Protein AF-A0A9N9RHQ2-F1 (afdb_monomer_lite)

Sequence (155 aa):
MYELIKHSAWKFKSILKSKHFSLISIKMLPLSLLKTAQSHPMLVELKNGETYNGHLVSCDTWMNINLREVICTSKDGDKFWRMNECYIRGSTIKYLRIPDEVIDLVKEDIQAKSKNRNQQQQQQNRNTNNQQNNRNFGGKNRQNQNRNRNNPNNK

Foldseek 3Di:
DVVVVVVVVVVVVVVVPDDPDPPPDPVPPVVLLLQLQAQPWKWWAFPQQKIKTFGWHDADPQRWTKGAQIWIADNVRPDIDTDGMDTDGSVGTPDMDGDPVSVVSSVVVVVVVVVVVVVVVVVVVVVVVVVVVPPPPDDDDDDDDDDDDDDDDDD

InterPro domains:
  IPR001163 Sm domain, eukaryotic/archaea-type [PF01423] (33-97)
  IPR001163 Sm domain, eukaryotic/archaea-type [SM00651] (32-98)
  IPR010920 LSM domain superfamily [SSF50182] (30-147)
  IPR027141 Like-Sm (LSM) domain containing protein, LSm4/SmD1/SmD3 [PTHR23338] (28-136)
  IPR034101 Sm-like protein Lsm4 [cd01723] (29-104)
  IPR047575 Sm domain [PS52002] (29-102)

pLDDT: mean 70.97, std 23.31, range [31.36, 98.25]

Structure (mmCIF, N/CA/C/O backbone):
data_AF-A0A9N9RHQ2-F1
#
_entry.id   AF-A0A9N9RHQ2-F1
#
loop_
_atom_site.group_PDB
_atom_site.id
_atom_site.type_symbol
_atom_site.label_atom_id
_atom_site.label_alt_id
_atom_site.label_comp_id
_atom_site.label_asym_id
_atom_site.label_entity_id
_atom_site.label_seq_id
_atom_site.pdbx_PDB_ins_code
_atom_site.Cartn_x
_atom_site.Cartn_y
_atom_site.Cartn_z
_atom_site.occupancy
_atom_site.B_iso_or_equiv
_atom_site.auth_seq_id
_atom_site.auth_comp_id
_atom_site.auth_asym_id
_atom_site.auth_atom_id
_atom_site.pdbx_PDB_model_num
ATOM 1 N N . MET A 1 1 ? 11.478 20.134 1.054 1.00 44.69 1 MET A N 1
ATOM 2 C CA . MET A 1 1 ? 10.737 19.067 1.774 1.00 44.69 1 MET A CA 1
ATOM 3 C C . MET A 1 1 ? 9.307 19.495 2.133 1.00 44.69 1 MET A C 1
ATOM 5 O O . MET A 1 1 ? 8.388 18.762 1.797 1.00 44.69 1 MET A O 1
ATOM 9 N N . TYR A 1 2 ? 9.090 20.694 2.695 1.00 31.36 2 TYR A N 1
ATOM 10 C CA . TYR A 1 2 ? 7.747 21.247 2.972 1.00 31.36 2 TYR A CA 1
ATOM 11 C C . TYR A 1 2 ? 6.845 21.415 1.731 1.00 31.36 2 TYR A C 1
ATOM 13 O O . TYR A 1 2 ? 5.656 21.116 1.794 1.00 31.36 2 TYR A O 1
ATOM 21 N N . GLU A 1 3 ? 7.402 21.801 0.580 1.00 33.00 3 GLU A N 1
ATOM 22 C CA . GLU A 1 3 ? 6.619 21.984 -0.658 1.00 33.00 3 GLU A CA 1
ATOM 23 C C . GLU A 1 3 ? 6.093 20.670 -1.270 1.00 33.00 3 GLU A C 1
ATOM 25 O O . GLU A 1 3 ? 5.004 20.623 -1.837 1.00 33.00 3 GLU A O 1
ATOM 30 N N . LEU A 1 4 ? 6.793 19.551 -1.058 1.00 38.19 4 LEU A N 1
ATOM 31 C CA . LEU A 1 4 ? 6.342 18.223 -1.498 1.00 38.19 4 LEU A CA 1
ATOM 32 C C . LEU A 1 4 ? 5.178 17.690 -0.649 1.00 38.19 4 LEU A C 1
ATOM 34 O O . LEU A 1 4 ? 4.303 17.003 -1.169 1.00 38.19 4 LEU A O 1
ATOM 38 N N . ILE A 1 5 ? 5.127 18.049 0.639 1.00 48.69 5 ILE A N 1
ATOM 39 C CA . ILE A 1 5 ? 4.003 17.715 1.528 1.00 48.69 5 ILE A CA 1
ATOM 40 C C . ILE A 1 5 ? 2.759 18.527 1.133 1.00 48.69 5 ILE A C 1
ATOM 42 O O . ILE A 1 5 ? 1.654 17.983 1.109 1.00 48.69 5 ILE A O 1
ATOM 46 N N . LYS A 1 6 ? 2.929 19.797 0.735 1.00 39.56 6 LYS A N 1
ATOM 47 C CA . LYS A 1 6 ? 1.830 20.637 0.232 1.00 39.56 6 LYS A CA 1
ATOM 48 C C . LYS A 1 6 ? 1.233 20.102 -1.071 1.00 39.56 6 LYS A C 1
ATOM 50 O O . LYS A 1 6 ? 0.011 20.043 -1.181 1.00 39.56 6 LYS A O 1
ATOM 55 N N . HIS A 1 7 ? 2.057 19.654 -2.021 1.00 39.03 7 HIS A N 1
ATOM 56 C CA . HIS A 1 7 ? 1.566 19.076 -3.279 1.00 39.03 7 HIS A CA 1
ATOM 57 C C . HIS A 1 7 ? 0.806 17.756 -3.088 1.00 39.03 7 HIS A C 1
ATOM 59 O O . HIS A 1 7 ? -0.252 17.569 -3.693 1.00 39.03 7 HIS A O 1
ATOM 65 N N . SER A 1 8 ? 1.273 16.873 -2.200 1.00 44.22 8 SER A N 1
ATOM 66 C CA . SER A 1 8 ? 0.547 15.643 -1.848 1.00 44.22 8 SER A CA 1
ATOM 67 C C . SER A 1 8 ? -0.791 15.945 -1.164 1.00 44.22 8 SER A C 1
ATOM 69 O O . SER A 1 8 ? -1.808 15.334 -1.494 1.00 44.22 8 SER A O 1
ATOM 71 N N . ALA A 1 9 ? -0.824 16.947 -0.278 1.00 45.06 9 ALA A N 1
ATOM 72 C CA . ALA A 1 9 ? -2.055 17.412 0.356 1.00 45.06 9 ALA A CA 1
ATOM 73 C C . ALA A 1 9 ? -3.038 18.036 -0.653 1.00 45.06 9 ALA A C 1
ATOM 75 O O . ALA A 1 9 ? -4.244 17.827 -0.541 1.00 45.06 9 ALA A O 1
ATOM 76 N N . TRP A 1 10 ? -2.547 18.759 -1.666 1.00 39.88 10 TRP A N 1
ATOM 77 C CA . TRP A 1 10 ? -3.386 19.365 -2.708 1.00 39.88 10 TRP A CA 1
ATOM 78 C C . TRP A 1 10 ? -4.033 18.324 -3.622 1.00 39.88 10 TRP A C 1
ATOM 80 O O . TRP A 1 10 ? -5.221 18.425 -3.928 1.00 39.88 10 TRP A O 1
ATOM 90 N N . LYS A 1 11 ? -3.289 17.277 -3.995 1.00 41.22 11 LYS A N 1
ATOM 91 C CA . LYS A 1 11 ? -3.819 16.179 -4.816 1.00 41.22 11 LYS A CA 1
ATOM 92 C C . LYS A 1 11 ? -4.896 15.384 -4.067 1.00 41.22 11 LYS A C 1
ATOM 94 O O . LYS A 1 11 ? -5.928 15.055 -4.647 1.00 41.22 11 LYS A O 1
ATOM 99 N N . PHE A 1 12 ? -4.714 15.195 -2.759 1.00 42.62 12 PHE A N 1
ATOM 100 C CA . PHE A 1 12 ? -5.727 14.616 -1.869 1.00 42.62 12 PHE A CA 1
ATOM 101 C C . PHE A 1 12 ? -6.975 15.511 -1.755 1.00 42.62 12 PHE A C 1
ATOM 103 O O . PHE A 1 12 ? -8.104 15.030 -1.789 1.00 42.62 12 PHE A O 1
ATOM 110 N N . LYS A 1 13 ? -6.786 16.838 -1.721 1.00 40.66 13 LYS A N 1
ATOM 111 C CA . LYS A 1 13 ? -7.875 17.830 -1.720 1.00 40.66 13 LYS A CA 1
ATOM 112 C C . LYS A 1 13 ? -8.640 17.886 -3.050 1.00 40.66 13 LYS A C 1
ATOM 114 O O . LYS A 1 13 ? -9.819 18.223 -3.052 1.00 40.66 13 LYS A O 1
ATOM 119 N N . SER A 1 14 ? -7.987 17.557 -4.167 1.00 41.62 14 SER A N 1
ATOM 120 C CA . SER A 1 14 ? -8.604 17.532 -5.500 1.00 41.62 14 SER A CA 1
ATOM 121 C C . SER A 1 14 ? -9.551 16.344 -5.685 1.00 41.62 14 SER A C 1
ATOM 123 O O . SER A 1 14 ? -10.589 16.494 -6.323 1.00 41.62 14 SER A O 1
ATOM 125 N N . ILE A 1 15 ? -9.237 15.189 -5.090 1.00 44.72 15 ILE A N 1
ATOM 126 C CA . ILE A 1 15 ? -10.107 13.998 -5.104 1.00 44.72 15 ILE A CA 1
ATOM 127 C C . ILE A 1 15 ? -11.412 14.255 -4.327 1.00 44.72 15 ILE A C 1
ATOM 129 O O . ILE A 1 15 ? -12.468 13.749 -4.693 1.00 44.72 15 ILE A O 1
ATOM 133 N N . LEU A 1 16 ? -11.368 15.125 -3.314 1.00 47.44 16 LEU A N 1
ATOM 134 C CA . LEU A 1 16 ? -12.521 15.498 -2.487 1.00 47.44 16 LEU A CA 1
ATOM 135 C C . LEU A 1 16 ? -13.516 16.467 -3.158 1.00 47.44 16 LEU A C 1
ATOM 137 O O . LEU A 1 16 ? -14.565 16.733 -2.576 1.00 47.44 16 LEU A O 1
ATOM 141 N N . LYS A 1 17 ? -13.228 17.019 -4.347 1.00 40.34 17 LYS A N 1
ATOM 142 C CA . LYS A 1 17 ? -14.052 18.097 -4.934 1.00 40.34 17 LYS A CA 1
ATOM 143 C C . LYS A 1 17 ? -15.141 17.672 -5.923 1.00 40.34 17 LYS A C 1
ATOM 145 O O . LYS A 1 17 ? -15.978 18.514 -6.230 1.00 40.34 17 LYS A O 1
ATOM 150 N N . SER A 1 18 ? -15.185 16.428 -6.407 1.00 43.44 18 SER A N 1
ATOM 151 C CA . SER A 1 18 ? -16.052 16.112 -7.563 1.00 43.44 18 SER A CA 1
ATOM 152 C C . SER A 1 18 ? -17.306 15.282 -7.314 1.00 43.44 18 SER A C 1
ATOM 154 O O . SER A 1 18 ? -18.080 15.137 -8.253 1.00 43.44 18 SER A O 1
ATOM 156 N N . LYS A 1 19 ? -17.596 14.791 -6.106 1.00 45.31 19 LYS A N 1
ATOM 157 C CA . LYS A 1 19 ? -18.899 14.160 -5.823 1.00 45.31 19 LYS A CA 1
ATOM 158 C C . LYS A 1 19 ? -19.290 14.404 -4.375 1.00 45.31 19 LYS A C 1
ATOM 160 O O . LYS A 1 19 ? -18.635 13.873 -3.493 1.00 45.31 19 LYS A O 1
ATOM 165 N N . HIS A 1 20 ? -20.306 15.247 -4.179 1.00 40.66 20 HIS A N 1
ATOM 166 C CA . HIS A 1 20 ? -21.155 15.436 -2.992 1.00 40.66 20 HIS A CA 1
ATOM 167 C C . HIS A 1 20 ? -20.727 14.641 -1.735 1.00 40.66 20 HIS A C 1
ATOM 169 O O . HIS A 1 20 ? -21.413 13.726 -1.286 1.00 40.66 20 HIS A O 1
ATOM 175 N N . PHE A 1 21 ? -19.566 14.981 -1.169 1.00 44.97 21 PHE A N 1
ATOM 176 C CA . PHE A 1 21 ? -19.058 14.378 0.056 1.00 44.97 21 PHE A CA 1
ATOM 177 C C . PHE A 1 21 ? -19.448 15.331 1.173 1.00 44.97 21 PHE A C 1
ATOM 179 O O . PHE A 1 21 ? -18.823 16.373 1.382 1.00 44.97 21 PHE A O 1
ATOM 186 N N . SER A 1 22 ? -20.569 15.019 1.816 1.00 40.47 22 SER A N 1
ATOM 187 C CA . SER A 1 22 ? -21.015 15.700 3.023 1.00 40.47 22 SER A CA 1
ATOM 188 C C . SER A 1 22 ? -19.823 15.842 3.984 1.00 40.47 22 SER A C 1
ATOM 190 O O . SER A 1 22 ? -19.089 14.890 4.249 1.00 40.47 22 SER A O 1
ATOM 192 N N . LEU A 1 23 ? -19.623 17.066 4.476 1.00 40.00 23 LEU A N 1
ATOM 193 C CA . LEU A 1 23 ? -18.566 17.520 5.390 1.00 40.00 23 LEU A CA 1
ATOM 194 C C . LEU A 1 23 ? -18.576 16.822 6.769 1.00 40.00 23 LEU A C 1
ATOM 196 O O . LEU A 1 23 ? -17.898 17.258 7.700 1.00 40.00 23 LEU A O 1
ATOM 200 N N . ILE A 1 24 ? -19.318 15.726 6.921 1.00 40.62 24 ILE A N 1
ATOM 201 C CA . ILE A 1 24 ? -19.382 14.930 8.138 1.00 40.62 24 ILE A CA 1
ATOM 202 C C . ILE A 1 24 ? -18.230 13.919 8.095 1.00 40.62 24 ILE A C 1
ATOM 204 O O . ILE A 1 24 ? -18.324 12.838 7.527 1.00 40.62 24 ILE A O 1
ATOM 208 N N . SER A 1 25 ? -17.130 14.290 8.754 1.00 45.41 25 SER A N 1
ATOM 209 C CA . SER A 1 25 ? -15.972 13.439 9.061 1.00 45.41 25 SER A CA 1
ATOM 210 C C . SER A 1 25 ? -14.927 13.245 7.949 1.00 45.41 25 SER A C 1
ATOM 212 O O . SER A 1 25 ? -14.528 12.134 7.616 1.00 45.41 25 SER A O 1
ATOM 214 N N . ILE A 1 26 ? -14.281 14.343 7.547 1.00 43.00 26 ILE A N 1
ATOM 215 C CA . ILE A 1 26 ? -12.924 14.333 6.947 1.00 43.00 26 ILE A CA 1
ATOM 216 C C . ILE A 1 26 ? -11.851 13.922 8.001 1.00 43.00 26 ILE A C 1
ATOM 218 O O . ILE A 1 26 ? -10.651 14.077 7.806 1.00 43.00 26 ILE A O 1
ATOM 222 N N . LYS A 1 27 ? -12.256 13.332 9.140 1.00 43.84 27 LYS A N 1
ATOM 223 C CA . LYS A 1 27 ? -11.378 12.633 10.098 1.00 43.84 27 LYS A CA 1
ATOM 224 C C . LYS A 1 27 ? -11.074 11.192 9.663 1.00 43.84 27 LYS A C 1
ATOM 226 O O . LYS A 1 27 ? -10.756 10.342 10.491 1.00 43.84 27 LYS A O 1
ATOM 231 N N . MET A 1 28 ? -11.147 10.916 8.366 1.00 52.28 28 MET A N 1
ATOM 232 C CA . MET A 1 28 ? -10.524 9.745 7.765 1.00 52.28 28 MET A CA 1
ATOM 233 C C . MET A 1 28 ? -9.034 10.036 7.644 1.00 52.28 28 MET A C 1
ATOM 235 O O . MET A 1 28 ? -8.569 10.564 6.636 1.00 52.28 28 MET A O 1
ATOM 239 N N . LEU A 1 29 ? -8.277 9.765 8.708 1.00 70.25 29 LEU A N 1
ATOM 240 C CA . LEU A 1 29 ? -6.822 9.777 8.605 1.00 70.25 29 LEU A CA 1
ATOM 241 C C . LEU A 1 29 ? -6.450 8.729 7.538 1.00 70.25 29 LEU A C 1
ATOM 243 O O . LEU A 1 29 ? -6.914 7.599 7.652 1.00 70.25 29 LEU A O 1
ATOM 247 N N . PRO A 1 30 ? -5.634 9.040 6.517 1.00 75.06 30 PRO A N 1
ATOM 248 C CA . PRO A 1 30 ? -5.280 8.096 5.446 1.00 75.06 30 PRO A CA 1
ATOM 249 C C . PRO A 1 30 ? -4.824 6.711 5.945 1.00 75.06 30 PRO A C 1
ATOM 251 O O . PRO A 1 30 ? -5.073 5.690 5.312 1.00 75.06 30 PRO A O 1
ATOM 254 N N . LEU A 1 31 ? -4.233 6.664 7.140 1.00 82.12 31 LEU A N 1
ATOM 255 C CA . LEU A 1 31 ? -3.832 5.434 7.820 1.00 82.12 31 LEU A CA 1
ATOM 256 C C . LEU A 1 31 ? -5.006 4.589 8.344 1.00 82.12 31 LEU A C 1
ATOM 258 O O . LEU A 1 31 ? -4.881 3.372 8.404 1.00 82.12 31 LEU A O 1
ATOM 262 N N . SER A 1 32 ? -6.138 5.181 8.741 1.00 81.12 32 SER A N 1
ATOM 263 C CA . SER A 1 32 ? -7.310 4.403 9.175 1.00 81.12 32 SER A CA 1
ATOM 264 C C . SER A 1 32 ? -7.957 3.666 8.007 1.00 81.12 32 SER A C 1
ATOM 266 O O . SER A 1 32 ? -8.410 2.538 8.181 1.00 81.12 32 SER A O 1
ATOM 268 N N . LEU A 1 33 ? -7.952 4.284 6.822 1.00 84.94 33 LEU A N 1
ATOM 269 C CA . LEU A 1 33 ? -8.399 3.653 5.582 1.00 84.94 33 LEU A CA 1
ATOM 270 C C . LEU A 1 33 ? -7.502 2.462 5.217 1.00 84.94 33 LEU A C 1
ATOM 272 O O . LEU A 1 33 ? -7.992 1.386 4.914 1.00 84.94 33 LEU A O 1
ATOM 276 N N . LEU A 1 34 ? -6.180 2.607 5.317 1.00 85.94 34 LEU A N 1
ATOM 277 C CA . LEU A 1 34 ? -5.274 1.490 5.019 1.00 85.94 34 LEU A CA 1
ATOM 278 C C . LEU A 1 34 ? -5.354 0.355 6.042 1.00 85.94 34 LEU A C 1
ATOM 280 O O . LEU A 1 34 ? -5.224 -0.808 5.679 1.00 85.94 34 LEU A O 1
ATOM 284 N N . LYS A 1 35 ? -5.606 0.667 7.317 1.00 85.56 35 LYS A N 1
ATOM 285 C CA . LYS A 1 35 ? -5.784 -0.359 8.357 1.00 85.56 35 LYS A CA 1
ATOM 286 C C . LYS A 1 35 ? -7.025 -1.223 8.142 1.00 85.56 35 LYS A C 1
ATOM 288 O O . LYS A 1 35 ? -7.011 -2.392 8.493 1.00 85.56 35 LYS A O 1
ATOM 293 N N . THR A 1 36 ? -8.083 -0.645 7.592 1.00 86.25 36 THR A N 1
ATOM 294 C CA . THR A 1 36 ? -9.342 -1.341 7.279 1.00 86.25 36 THR A CA 1
ATOM 295 C C . THR A 1 36 ? -9.284 -2.045 5.924 1.00 86.25 36 THR A C 1
ATOM 297 O O . THR A 1 36 ? -9.919 -3.076 5.755 1.00 86.25 36 THR A O 1
ATOM 300 N N . ALA A 1 37 ? -8.440 -1.567 5.004 1.00 88.06 37 ALA A N 1
ATOM 301 C CA . ALA A 1 37 ? -8.154 -2.198 3.713 1.00 88.06 37 ALA A CA 1
ATOM 302 C C . ALA A 1 37 ? -7.325 -3.496 3.799 1.00 88.06 37 ALA A C 1
ATOM 304 O O . ALA A 1 37 ? -6.885 -4.009 2.770 1.00 88.06 37 ALA A O 1
ATOM 305 N N . GLN A 1 38 ? -7.044 -4.023 4.995 1.00 91.69 38 GLN A N 1
ATOM 306 C CA . GLN A 1 38 ? -6.288 -5.269 5.132 1.00 91.69 38 GLN A CA 1
ATOM 307 C C . GLN A 1 38 ? -6.986 -6.414 4.393 1.00 91.69 38 GLN A C 1
ATOM 309 O O . GLN A 1 38 ? -8.210 -6.500 4.358 1.00 91.69 38 GLN A O 1
ATOM 314 N N . SER A 1 39 ? -6.187 -7.292 3.796 1.00 92.88 39 SER A N 1
ATOM 315 C CA . SER A 1 39 ? -6.586 -8.403 2.926 1.00 92.88 39 SER A CA 1
ATOM 316 C C . SER A 1 39 ? -7.261 -8.023 1.604 1.00 92.88 39 SER A C 1
ATOM 318 O O . SER A 1 39 ? -7.569 -8.923 0.827 1.00 92.88 39 SER A O 1
ATOM 320 N N . HIS A 1 40 ? -7.443 -6.734 1.302 1.00 93.38 40 HIS A N 1
ATOM 321 C CA . HIS A 1 40 ? -8.036 -6.303 0.037 1.00 93.38 40 HIS A CA 1
ATOM 322 C C . HIS A 1 40 ? -6.969 -6.159 -1.060 1.00 93.38 40 HIS A C 1
ATOM 324 O O . HIS A 1 40 ? -5.823 -5.788 -0.763 1.00 93.38 40 HIS A O 1
ATOM 330 N N . PRO A 1 41 ? -7.323 -6.437 -2.327 1.00 95.31 41 PRO A N 1
ATOM 331 C CA . PRO A 1 41 ? -6.432 -6.212 -3.457 1.00 95.31 41 PRO A CA 1
ATOM 332 C C . PRO A 1 41 ? -6.205 -4.712 -3.661 1.00 95.31 41 PRO A C 1
ATOM 334 O O . PRO A 1 41 ? -7.129 -3.911 -3.546 1.00 95.31 41 PRO A O 1
ATOM 337 N N . MET A 1 42 ? -4.980 -4.309 -3.984 1.00 95.62 42 MET A N 1
ATOM 338 C CA . MET A 1 42 ? -4.668 -2.922 -4.315 1.00 95.62 42 MET A CA 1
ATOM 339 C C . MET A 1 42 ? -3.492 -2.805 -5.275 1.00 95.62 42 MET A C 1
ATOM 341 O O . MET A 1 42 ? -2.595 -3.647 -5.309 1.00 95.62 42 MET A O 1
ATOM 345 N N . LEU A 1 43 ? -3.492 -1.707 -6.031 1.00 96.44 43 LEU A N 1
ATOM 346 C CA . LEU A 1 43 ? -2.384 -1.333 -6.903 1.00 96.44 43 LEU A CA 1
ATOM 347 C C . LEU A 1 43 ? -1.600 -0.190 -6.267 1.00 96.44 43 LEU A C 1
ATOM 349 O O . LEU A 1 43 ? -2.155 0.854 -5.924 1.00 96.44 43 LEU A O 1
ATOM 353 N N . VAL A 1 44 ? -0.293 -0.378 -6.160 1.00 97.38 44 VAL A N 1
ATOM 354 C CA . VAL A 1 44 ? 0.665 0.576 -5.608 1.00 97.38 44 VAL A CA 1
ATOM 355 C C . VAL A 1 44 ? 1.546 1.090 -6.734 1.00 97.38 44 VAL A C 1
ATOM 357 O O . VAL A 1 44 ? 2.223 0.296 -7.376 1.00 97.38 44 VAL A O 1
ATOM 360 N N . GLU A 1 45 ? 1.566 2.401 -6.976 1.00 96.69 45 GLU A N 1
ATOM 361 C CA . GLU A 1 45 ? 2.537 3.019 -7.889 1.00 96.69 45 GLU A CA 1
ATOM 362 C C . GLU A 1 45 ? 3.657 3.667 -7.074 1.00 96.69 45 GLU A C 1
ATOM 364 O O . GLU A 1 45 ? 3.413 4.489 -6.179 1.00 96.69 45 GLU A O 1
ATOM 369 N N . LEU A 1 46 ? 4.897 3.304 -7.389 1.00 97.38 46 LEU A N 1
ATOM 370 C CA . LEU A 1 46 ? 6.090 3.870 -6.777 1.00 97.38 46 LEU A CA 1
ATOM 371 C C . LEU A 1 46 ? 6.544 5.139 -7.507 1.00 97.38 46 LEU A C 1
ATOM 373 O O . LEU A 1 46 ? 6.195 5.412 -8.654 1.00 97.38 46 LEU A O 1
ATOM 377 N N . LYS A 1 47 ? 7.366 5.949 -6.837 1.00 96.69 47 LYS A N 1
ATOM 378 C CA . LYS A 1 47 ? 7.921 7.192 -7.402 1.00 96.69 47 LYS A CA 1
ATOM 379 C C . LYS A 1 47 ? 8.817 6.967 -8.619 1.00 96.69 47 LYS A C 1
ATOM 381 O O . LYS A 1 47 ? 8.930 7.870 -9.442 1.00 96.69 47 LYS A O 1
ATOM 386 N N . ASN A 1 48 ? 9.441 5.796 -8.727 1.00 93.75 48 ASN A N 1
ATOM 387 C CA . ASN A 1 48 ? 10.237 5.400 -9.890 1.00 93.75 48 ASN A CA 1
ATOM 388 C C . ASN A 1 48 ? 9.367 4.959 -11.088 1.00 93.75 48 ASN A C 1
ATOM 390 O O . ASN A 1 48 ? 9.900 4.805 -12.181 1.00 93.75 48 ASN A O 1
ATOM 394 N N . GLY A 1 49 ? 8.047 4.822 -10.906 1.00 95.06 49 GLY A N 1
ATOM 395 C CA . GLY A 1 49 ? 7.086 4.448 -11.944 1.00 95.06 49 GLY A CA 1
ATOM 396 C C . GLY A 1 49 ? 6.755 2.956 -12.007 1.00 95.06 49 GLY A C 1
ATOM 397 O O . GLY A 1 49 ? 5.881 2.583 -12.779 1.00 95.06 49 GLY A O 1
ATOM 398 N N . GLU A 1 50 ? 7.397 2.115 -11.195 1.00 96.81 50 GLU A N 1
ATOM 399 C CA . GLU A 1 50 ? 7.019 0.704 -11.071 1.00 96.81 50 GLU A CA 1
ATOM 400 C C . GLU A 1 50 ? 5.667 0.566 -10.367 1.00 96.81 50 GLU A C 1
ATOM 402 O O . GLU A 1 50 ? 5.316 1.368 -9.490 1.00 96.81 50 GLU A O 1
ATOM 407 N N . THR A 1 51 ? 4.910 -0.467 -10.736 1.00 97.94 51 THR A N 1
ATOM 408 C CA . THR A 1 51 ? 3.615 -0.759 -10.115 1.00 97.94 51 THR A CA 1
ATOM 409 C C . THR A 1 51 ? 3.591 -2.148 -9.503 1.00 97.94 51 THR A C 1
ATOM 411 O O . THR A 1 51 ? 4.123 -3.098 -10.067 1.00 97.94 51 THR A O 1
ATOM 414 N N . TYR A 1 52 ? 2.956 -2.264 -8.343 1.00 98.25 52 TYR A N 1
ATOM 415 C CA . TYR A 1 52 ? 2.802 -3.510 -7.605 1.00 98.25 52 TYR A CA 1
ATOM 416 C C . TYR A 1 52 ? 1.317 -3.755 -7.386 1.00 98.25 52 TYR A C 1
ATOM 418 O O . TYR A 1 52 ? 0.639 -2.939 -6.765 1.00 98.25 52 TYR A O 1
ATOM 426 N N . ASN A 1 53 ? 0.811 -4.864 -7.908 1.00 97.12 53 ASN A N 1
ATOM 427 C CA . ASN A 1 53 ? -0.564 -5.300 -7.713 1.00 97.12 53 ASN A CA 1
ATOM 428 C C . ASN A 1 53 ? -0.565 -6.527 -6.800 1.00 97.12 53 ASN A C 1
ATOM 430 O O . ASN A 1 53 ? 0.075 -7.519 -7.133 1.00 97.12 53 ASN A O 1
ATOM 434 N N . GLY A 1 54 ? -1.231 -6.449 -5.652 1.00 97.44 54 GLY A N 1
ATOM 435 C CA . GLY A 1 54 ? -1.298 -7.550 -4.691 1.00 97.44 54 GLY A CA 1
ATOM 436 C C . GLY A 1 54 ? -2.268 -7.264 -3.550 1.00 97.44 54 GLY A C 1
ATOM 437 O O . GLY A 1 54 ? -2.921 -6.220 -3.516 1.00 97.44 54 GLY A O 1
ATOM 438 N N . HIS A 1 55 ? -2.358 -8.184 -2.593 1.00 97.31 55 HIS A N 1
ATOM 439 C CA . HIS A 1 55 ? -3.240 -8.038 -1.433 1.00 97.31 55 HIS A CA 1
ATOM 440 C C . HIS A 1 55 ? -2.498 -7.413 -0.257 1.00 97.31 55 HIS A C 1
ATOM 442 O O . HIS A 1 55 ? -1.419 -7.885 0.108 1.00 97.31 55 HIS A O 1
ATOM 448 N N . LEU A 1 56 ? -3.083 -6.394 0.375 1.00 96.56 56 LEU A N 1
ATOM 449 C CA . LEU A 1 56 ? -2.481 -5.768 1.552 1.00 96.56 56 LEU A CA 1
ATOM 450 C C . LEU A 1 56 ? -2.475 -6.728 2.741 1.00 96.56 56 LEU A C 1
ATOM 452 O O . LEU A 1 56 ? -3.525 -7.155 3.206 1.00 96.56 56 LEU A O 1
ATOM 456 N N . VAL A 1 57 ? -1.299 -7.014 3.286 1.00 97.12 57 VAL A N 1
ATOM 457 C CA . VAL A 1 57 ? -1.133 -7.820 4.503 1.00 97.12 57 VAL A CA 1
ATOM 458 C C . VAL A 1 57 ? -1.079 -6.914 5.726 1.00 97.12 57 VAL A C 1
ATOM 460 O O . VAL A 1 57 ? -1.808 -7.112 6.695 1.00 97.12 57 VAL A O 1
ATOM 463 N N . SER A 1 58 ? -0.233 -5.885 5.688 1.00 95.12 58 SER A N 1
ATOM 464 C CA . SER A 1 58 ? -0.080 -4.949 6.799 1.00 95.12 58 SER A CA 1
ATOM 465 C C . SER A 1 58 ? 0.376 -3.571 6.327 1.00 95.12 58 SER A C 1
ATOM 467 O O . SER A 1 58 ? 0.961 -3.425 5.256 1.00 95.12 58 SER A O 1
ATOM 469 N N . CYS A 1 59 ? 0.090 -2.555 7.144 1.00 93.56 59 CYS A N 1
ATOM 470 C CA . CYS A 1 59 ? 0.522 -1.173 6.953 1.00 93.56 59 CYS A CA 1
ATOM 471 C C . CYS A 1 59 ? 0.885 -0.572 8.314 1.00 93.56 59 CYS A C 1
ATOM 473 O O . CYS A 1 59 ? 0.099 -0.669 9.262 1.00 93.56 59 CYS A O 1
ATOM 475 N N . ASP A 1 60 ? 2.044 0.077 8.408 1.00 93.00 60 ASP A N 1
ATOM 476 C CA . ASP A 1 60 ? 2.474 0.782 9.618 1.00 93.00 60 ASP A CA 1
ATOM 477 C C . ASP A 1 60 ? 2.163 2.292 9.577 1.00 93.00 60 ASP A C 1
ATOM 479 O O . ASP A 1 60 ? 1.530 2.806 8.652 1.00 93.00 60 ASP A O 1
ATOM 483 N N . THR A 1 61 ? 2.586 3.027 10.609 1.00 89.62 61 THR A N 1
ATOM 484 C CA . THR A 1 61 ? 2.378 4.481 10.722 1.00 89.62 61 THR A CA 1
ATOM 485 C C . THR A 1 61 ? 3.202 5.314 9.742 1.00 89.62 61 THR A C 1
ATOM 487 O O . THR A 1 61 ? 2.868 6.476 9.517 1.00 89.62 61 THR A O 1
ATOM 490 N N . TRP A 1 62 ? 4.252 4.745 9.146 1.00 90.94 62 TRP A N 1
ATOM 491 C CA . TRP A 1 62 ? 5.075 5.380 8.112 1.00 90.94 62 TRP A CA 1
ATOM 492 C C . TRP A 1 62 ? 4.623 5.013 6.694 1.00 90.94 62 TRP A C 1
ATOM 494 O O . TRP A 1 62 ? 5.280 5.404 5.728 1.00 90.94 62 TRP A O 1
ATOM 504 N N . MET A 1 63 ? 3.497 4.301 6.568 1.00 93.44 63 MET A N 1
ATOM 505 C CA . MET A 1 63 ? 2.977 3.736 5.321 1.00 93.44 63 MET A CA 1
ATOM 506 C C . MET A 1 63 ? 3.912 2.708 4.677 1.00 93.44 63 MET A C 1
ATOM 508 O O . MET A 1 63 ? 3.835 2.497 3.469 1.00 93.44 63 MET A O 1
ATOM 512 N N . ASN A 1 64 ? 4.802 2.072 5.446 1.00 95.06 64 ASN A N 1
ATOM 513 C CA . ASN A 1 64 ? 5.439 0.858 4.950 1.00 95.06 64 ASN A CA 1
ATOM 514 C C . ASN A 1 64 ? 4.369 -0.230 4.875 1.00 95.06 64 ASN A C 1
ATOM 516 O O . ASN A 1 64 ? 3.574 -0.378 5.809 1.00 95.06 64 ASN A O 1
ATOM 520 N N . ILE A 1 65 ? 4.347 -0.964 3.768 1.00 96.62 65 ILE A N 1
ATOM 521 C CA . ILE A 1 65 ? 3.315 -1.958 3.488 1.00 96.62 65 ILE A CA 1
ATOM 522 C C . ILE A 1 65 ? 3.932 -3.303 3.137 1.00 96.62 65 ILE A C 1
ATOM 524 O O . ILE A 1 65 ? 4.963 -3.372 2.467 1.00 96.62 65 ILE A O 1
ATOM 528 N N . ASN A 1 66 ? 3.250 -4.356 3.570 1.00 97.81 66 ASN A N 1
ATOM 529 C CA . ASN A 1 66 ? 3.478 -5.714 3.107 1.00 97.81 66 ASN A CA 1
ATOM 530 C C . ASN A 1 66 ? 2.341 -6.110 2.178 1.00 97.81 66 ASN A C 1
ATOM 532 O O . ASN A 1 66 ? 1.171 -5.947 2.530 1.00 97.81 66 ASN A O 1
ATOM 536 N N . LEU A 1 67 ? 2.690 -6.650 1.018 1.00 98.12 67 LEU A N 1
ATOM 537 C CA . LEU A 1 67 ? 1.758 -7.222 0.059 1.00 98.12 67 LEU A CA 1
ATOM 538 C C . LEU A 1 67 ? 2.026 -8.721 -0.090 1.00 98.12 67 LEU A C 1
ATOM 540 O O . LEU A 1 67 ? 3.175 -9.149 0.022 1.00 98.12 67 LEU A O 1
ATOM 544 N N . ARG A 1 68 ? 0.985 -9.494 -0.400 1.00 97.94 68 ARG A N 1
ATOM 545 C CA . ARG A 1 68 ? 1.088 -10.904 -0.806 1.00 97.94 68 ARG A CA 1
ATOM 546 C C . ARG A 1 68 ? 0.558 -11.115 -2.221 1.00 97.94 68 ARG A C 1
ATOM 548 O O . ARG A 1 68 ? -0.275 -10.330 -2.680 1.00 97.94 68 ARG A O 1
ATOM 555 N N . GLU A 1 69 ? 1.017 -12.189 -2.860 1.00 97.69 69 GLU A N 1
ATOM 556 C CA . GLU A 1 69 ? 0.614 -12.616 -4.209 1.00 97.69 69 GLU A CA 1
ATOM 557 C C . GLU A 1 69 ? 0.776 -11.481 -5.227 1.00 97.69 69 GLU A C 1
ATOM 559 O O . GLU A 1 69 ? -0.167 -11.032 -5.875 1.00 97.69 69 GLU A O 1
ATOM 564 N N . VAL A 1 70 ? 1.995 -10.954 -5.296 1.00 97.94 70 VAL A N 1
ATOM 565 C CA . VAL A 1 70 ? 2.278 -9.664 -5.915 1.00 97.94 70 VAL A CA 1
ATOM 566 C C . VAL A 1 70 ? 2.735 -9.839 -7.352 1.00 97.94 70 VAL A C 1
ATOM 568 O O . VAL A 1 70 ? 3.628 -10.636 -7.644 1.00 97.94 70 VAL A O 1
ATOM 571 N N . ILE A 1 71 ? 2.168 -9.030 -8.240 1.00 97.75 71 ILE A N 1
ATOM 572 C CA . ILE A 1 71 ? 2.642 -8.828 -9.603 1.00 97.75 71 ILE A CA 1
ATOM 573 C C . ILE A 1 71 ? 3.284 -7.445 -9.672 1.00 97.75 71 ILE A C 1
ATOM 575 O O . ILE A 1 71 ? 2.605 -6.427 -9.529 1.00 97.75 71 ILE A O 1
ATOM 579 N N . CYS A 1 72 ? 4.594 -7.412 -9.887 1.00 97.06 72 CYS A N 1
ATOM 580 C CA . CYS A 1 72 ? 5.334 -6.194 -10.179 1.00 97.06 72 CYS A CA 1
ATOM 581 C C . CYS A 1 72 ? 5.347 -5.962 -11.690 1.00 97.06 72 CYS A C 1
ATOM 583 O O . CYS A 1 72 ? 5.613 -6.892 -12.451 1.00 97.06 72 CYS A O 1
ATOM 585 N N . T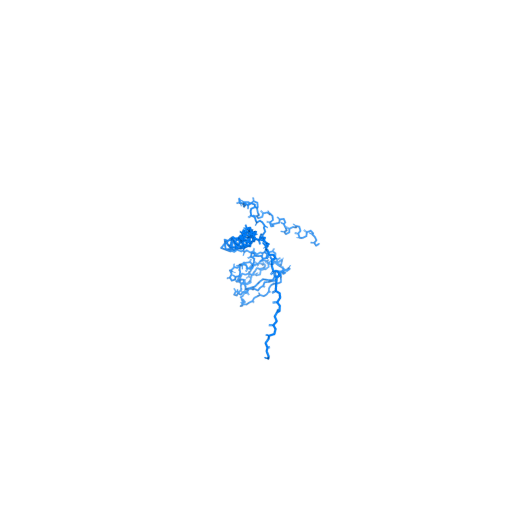HR A 1 73 ? 5.094 -4.728 -12.108 1.00 97.50 73 THR A N 1
ATOM 586 C CA . THR A 1 73 ? 5.235 -4.269 -13.488 1.00 97.50 73 THR A CA 1
ATOM 587 C C . THR A 1 73 ? 6.274 -3.160 -13.526 1.00 97.50 73 THR A C 1
ATOM 589 O O . THR A 1 73 ? 6.194 -2.190 -12.765 1.00 97.50 73 THR A O 1
ATOM 592 N N . SER A 1 74 ? 7.240 -3.307 -14.427 1.00 96.56 74 SER A N 1
ATOM 593 C CA . SER A 1 74 ? 8.237 -2.277 -14.725 1.00 96.56 74 SER A CA 1
ATOM 594 C C . SER A 1 74 ? 7.589 -0.956 -15.148 1.00 96.56 74 SER A C 1
ATOM 596 O O . SER A 1 74 ? 6.453 -0.919 -15.620 1.00 96.56 74 SER A O 1
ATOM 598 N N . LYS A 1 75 ? 8.340 0.141 -15.024 1.00 94.25 75 LYS A N 1
ATOM 599 C CA . LYS A 1 75 ? 7.898 1.476 -15.449 1.00 94.25 75 LYS A CA 1
ATOM 600 C C . LYS A 1 75 ? 7.432 1.519 -16.912 1.00 94.25 75 LYS A C 1
ATOM 602 O O . LYS A 1 75 ? 6.470 2.220 -17.215 1.00 94.25 75 LYS A O 1
ATOM 607 N N . ASP A 1 76 ? 8.118 0.794 -17.792 1.00 92.56 76 ASP A N 1
ATOM 608 C CA . ASP A 1 76 ? 7.849 0.799 -19.233 1.00 92.56 76 ASP A CA 1
ATOM 609 C C . ASP A 1 76 ? 6.723 -0.180 -19.622 1.00 92.56 76 ASP A C 1
ATOM 611 O O . ASP A 1 76 ? 6.244 -0.158 -20.753 1.00 92.56 76 ASP A O 1
ATOM 615 N N . GLY A 1 77 ? 6.252 -1.005 -18.677 1.00 89.81 77 GLY A N 1
ATOM 616 C CA . GLY A 1 77 ? 5.133 -1.930 -18.872 1.00 89.81 77 GLY A CA 1
ATOM 617 C C . GLY A 1 77 ? 5.471 -3.194 -19.665 1.00 89.81 77 GLY A C 1
ATOM 618 O O . GLY A 1 77 ? 4.570 -3.973 -19.965 1.00 89.81 77 GLY A O 1
ATOM 619 N N . ASP A 1 78 ? 6.741 -3.411 -20.006 1.00 90.69 78 ASP A N 1
ATOM 620 C CA . ASP A 1 78 ? 7.212 -4.527 -20.835 1.00 90.69 78 ASP A CA 1
ATOM 621 C C . ASP A 1 78 ? 7.564 -5.772 -20.007 1.00 90.69 78 ASP A C 1
ATOM 623 O O . ASP A 1 78 ? 7.432 -6.905 -20.472 1.00 90.69 78 ASP A O 1
ATOM 627 N N . LYS A 1 79 ? 7.992 -5.568 -18.758 1.00 94.12 79 LYS A N 1
ATOM 628 C CA . LYS A 1 79 ? 8.413 -6.638 -17.846 1.00 94.12 79 LYS A CA 1
ATOM 629 C C . LYS A 1 79 ? 7.490 -6.777 -16.649 1.00 94.12 79 LYS A C 1
ATOM 631 O O . LYS A 1 79 ? 7.139 -5.782 -16.005 1.00 94.12 79 LYS A O 1
ATOM 636 N N . PHE A 1 80 ? 7.190 -8.035 -16.328 1.00 96.06 80 PHE A N 1
ATOM 637 C CA . PHE A 1 80 ? 6.359 -8.442 -15.205 1.00 96.06 80 PHE A CA 1
ATOM 638 C C . PHE A 1 80 ? 7.062 -9.511 -14.374 1.00 96.06 80 PHE A C 1
ATOM 640 O O . PHE A 1 80 ? 7.636 -10.455 -14.919 1.00 96.06 80 PHE A O 1
ATOM 647 N N . TRP A 1 81 ? 6.953 -9.401 -13.053 1.00 93.94 81 TRP A N 1
ATOM 648 C CA . TRP A 1 81 ? 7.493 -10.378 -12.110 1.00 93.94 81 TRP A CA 1
ATOM 649 C C . TRP A 1 81 ? 6.439 -10.765 -11.087 1.00 93.94 81 TRP A C 1
ATOM 651 O O . TRP A 1 81 ? 5.655 -9.924 -10.650 1.00 93.94 81 TRP A O 1
ATOM 661 N N . ARG A 1 82 ? 6.433 -12.039 -10.689 1.00 96.56 82 ARG A N 1
ATOM 662 C CA . ARG A 1 82 ? 5.568 -12.545 -9.618 1.00 96.56 82 ARG A CA 1
ATOM 663 C C . ARG A 1 82 ? 6.381 -12.825 -8.367 1.00 96.56 82 ARG A C 1
ATOM 665 O O . ARG A 1 82 ? 7.482 -13.362 -8.454 1.00 96.56 82 ARG A O 1
ATOM 672 N N . MET A 1 83 ? 5.823 -12.477 -7.218 1.00 96.88 83 MET A N 1
ATOM 673 C CA . MET A 1 83 ? 6.439 -12.655 -5.909 1.00 96.88 83 MET A CA 1
ATOM 674 C C . MET A 1 83 ? 5.376 -13.089 -4.903 1.00 96.88 83 MET A C 1
ATOM 676 O O . MET A 1 83 ? 4.259 -12.576 -4.922 1.00 96.88 83 MET A O 1
ATOM 680 N N . ASN A 1 84 ? 5.725 -13.999 -3.994 1.00 97.62 84 ASN A N 1
ATOM 681 C CA . ASN A 1 84 ? 4.792 -14.431 -2.950 1.00 97.62 84 ASN A CA 1
ATOM 682 C C . ASN A 1 84 ? 4.512 -13.304 -1.952 1.00 97.62 84 ASN A C 1
ATOM 684 O O . ASN A 1 84 ? 3.365 -13.103 -1.568 1.00 97.62 84 ASN A O 1
ATOM 688 N N . GLU A 1 85 ? 5.544 -12.543 -1.583 1.00 97.44 85 GLU A N 1
ATOM 689 C CA . GLU A 1 85 ? 5.457 -11.417 -0.656 1.00 97.44 85 GLU A CA 1
ATOM 690 C C . GLU A 1 85 ? 6.332 -10.252 -1.130 1.00 97.44 85 GLU A C 1
ATOM 692 O O . GLU A 1 85 ? 7.359 -10.449 -1.784 1.00 97.44 85 GLU A O 1
ATOM 697 N N . CYS A 1 86 ? 5.928 -9.027 -0.799 1.00 97.62 86 CYS A N 1
ATOM 698 C CA . CYS A 1 86 ? 6.670 -7.810 -1.107 1.00 97.62 86 CYS A CA 1
ATOM 699 C C . CYS A 1 86 ? 6.578 -6.816 0.052 1.00 97.62 86 CYS A C 1
ATOM 701 O O . CYS A 1 86 ? 5.478 -6.432 0.448 1.00 97.62 86 CYS A O 1
ATOM 703 N N . TYR A 1 87 ? 7.729 -6.357 0.545 1.00 97.81 87 TYR A N 1
ATOM 704 C CA . TYR A 1 87 ? 7.817 -5.216 1.453 1.00 97.81 87 TYR A CA 1
ATOM 705 C C . TYR A 1 87 ? 8.114 -3.943 0.657 1.00 97.81 87 TYR A C 1
ATOM 707 O O . TYR A 1 87 ? 9.096 -3.880 -0.086 1.00 97.81 87 TYR A O 1
ATOM 715 N N . ILE A 1 88 ? 7.297 -2.909 0.848 1.00 97.69 88 ILE A N 1
ATOM 716 C CA . ILE A 1 88 ? 7.462 -1.604 0.204 1.00 97.69 88 ILE A CA 1
ATOM 717 C C . ILE A 1 88 ? 7.580 -0.531 1.281 1.00 97.69 88 ILE A C 1
ATOM 719 O O . ILE A 1 88 ? 6.725 -0.388 2.157 1.00 97.69 88 ILE A O 1
ATOM 723 N N . ARG A 1 89 ? 8.633 0.284 1.184 1.00 97.56 89 ARG A N 1
ATOM 724 C CA . ARG A 1 89 ? 8.849 1.418 2.084 1.00 97.56 89 ARG A CA 1
ATOM 725 C C . ARG A 1 89 ? 7.896 2.570 1.753 1.00 97.56 89 ARG A C 1
ATOM 727 O O . ARG A 1 89 ? 7.900 3.079 0.638 1.00 97.56 89 ARG A O 1
ATOM 734 N N . GLY A 1 90 ? 7.175 3.097 2.739 1.00 95.38 90 GLY A N 1
ATOM 735 C CA . GLY A 1 90 ? 6.154 4.130 2.525 1.00 95.38 90 GLY A CA 1
ATOM 736 C C . GLY A 1 90 ? 6.664 5.412 1.868 1.00 95.38 90 GLY A C 1
ATOM 737 O O . GLY A 1 90 ? 5.955 6.054 1.095 1.00 95.38 90 GLY A O 1
ATOM 738 N N . SER A 1 91 ? 7.935 5.765 2.085 1.00 95.62 91 SER A N 1
ATOM 739 C CA . SER A 1 91 ? 8.551 6.941 1.462 1.00 95.62 91 SER A CA 1
ATOM 740 C C . SER A 1 91 ? 8.726 6.832 -0.057 1.00 95.62 91 SER A C 1
ATOM 742 O O . SER A 1 91 ? 8.911 7.866 -0.708 1.00 95.62 91 SER A O 1
ATOM 744 N N . THR A 1 92 ? 8.713 5.624 -0.630 1.00 95.62 92 THR A N 1
ATOM 745 C CA . THR A 1 92 ? 8.858 5.402 -2.080 1.00 95.62 92 THR A CA 1
ATOM 746 C C . THR A 1 92 ? 7.515 5.373 -2.806 1.00 95.62 92 THR A C 1
ATOM 748 O O . THR A 1 92 ? 7.496 5.489 -4.030 1.00 95.62 92 THR A O 1
ATOM 751 N N . ILE A 1 93 ? 6.401 5.297 -2.074 1.00 96.56 93 ILE A N 1
ATOM 752 C CA . ILE A 1 93 ? 5.052 5.250 -2.637 1.00 96.56 93 ILE A CA 1
ATOM 753 C C . ILE A 1 93 ? 4.677 6.621 -3.210 1.00 96.56 93 ILE A C 1
ATOM 755 O O . ILE A 1 93 ? 4.916 7.670 -2.600 1.00 96.56 93 ILE A O 1
ATOM 759 N N . LYS A 1 94 ? 4.082 6.612 -4.404 1.00 95.25 94 LYS A N 1
ATOM 760 C CA . LYS A 1 94 ? 3.496 7.791 -5.047 1.00 95.25 94 LYS A CA 1
ATOM 761 C C . LYS A 1 94 ? 1.996 7.853 -4.782 1.00 95.25 94 LYS A C 1
ATOM 763 O O . LYS A 1 94 ? 1.514 8.890 -4.332 1.00 95.25 94 LYS A O 1
ATOM 768 N N . TYR A 1 95 ? 1.271 6.764 -5.044 1.00 94.44 95 TYR A N 1
ATOM 769 C CA . TYR A 1 95 ? -0.142 6.622 -4.689 1.00 94.44 95 TYR A CA 1
ATOM 770 C C . TYR A 1 95 ? -0.580 5.149 -4.639 1.00 94.44 95 TYR A C 1
ATOM 772 O O . TYR A 1 95 ? 0.113 4.262 -5.135 1.00 94.44 95 TYR A O 1
ATOM 780 N N . LEU A 1 96 ? -1.753 4.919 -4.045 1.00 94.00 96 LEU A N 1
ATOM 781 C CA . LEU A 1 96 ? -2.428 3.625 -3.944 1.00 94.00 96 LEU A CA 1
ATOM 782 C C . LEU A 1 96 ? -3.791 3.719 -4.640 1.00 94.00 96 LEU A C 1
ATOM 784 O O . LEU A 1 96 ? -4.477 4.734 -4.499 1.00 94.00 96 LEU A O 1
ATOM 788 N N . ARG A 1 97 ? -4.191 2.676 -5.367 1.00 92.94 97 ARG A N 1
ATOM 789 C CA . ARG A 1 97 ? -5.570 2.479 -5.834 1.00 92.94 97 ARG A CA 1
ATOM 790 C C . ARG A 1 97 ? -6.249 1.500 -4.892 1.00 92.94 97 ARG A C 1
ATOM 792 O O . ARG A 1 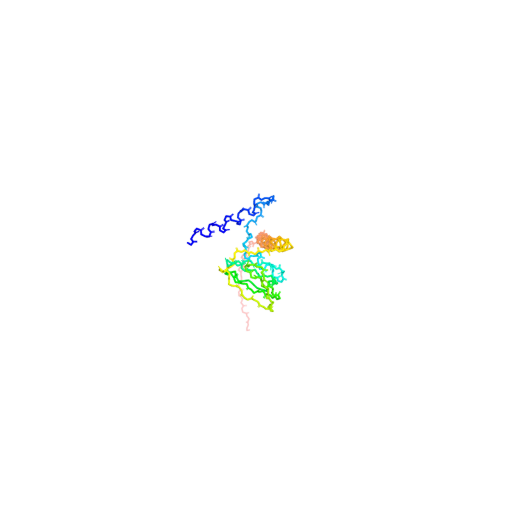97 ? -5.813 0.357 -4.785 1.00 92.94 97 ARG A O 1
ATOM 799 N N . ILE A 1 98 ? -7.280 1.978 -4.209 1.00 87.94 98 ILE A N 1
ATOM 800 C CA . ILE A 1 98 ? -8.027 1.226 -3.202 1.00 87.94 98 ILE A CA 1
ATOM 801 C C . ILE A 1 98 ? -9.375 0.826 -3.821 1.00 87.94 98 ILE A C 1
ATOM 803 O O . ILE A 1 98 ? -9.975 1.675 -4.482 1.00 87.94 98 ILE A O 1
ATOM 807 N N . PRO A 1 99 ? -9.847 -0.419 -3.637 1.00 88.00 99 PRO A N 1
ATOM 808 C CA . PRO A 1 99 ? -11.177 -0.835 -4.076 1.00 88.00 99 PRO A CA 1
ATOM 809 C C . PRO A 1 99 ? -12.287 -0.030 -3.395 1.00 88.00 99 PRO A C 1
ATOM 811 O O . PRO A 1 99 ? -12.172 0.311 -2.215 1.00 88.00 99 PRO A O 1
ATOM 814 N N . ASP A 1 100 ? -13.387 0.213 -4.108 1.00 84.38 100 ASP A N 1
ATOM 815 C CA . ASP A 1 100 ? -14.527 0.974 -3.578 1.00 84.38 100 ASP A CA 1
ATOM 816 C C . ASP A 1 100 ? -15.181 0.285 -2.364 1.00 84.38 100 ASP A C 1
ATOM 818 O O . ASP A 1 100 ? -15.619 0.966 -1.440 1.00 84.38 100 ASP A O 1
ATOM 822 N N . GLU A 1 101 ? -15.144 -1.051 -2.293 1.00 84.56 101 GLU A N 1
ATOM 823 C CA . GLU A 1 101 ? -15.660 -1.850 -1.165 1.00 84.56 101 GLU A CA 1
ATOM 824 C C . GLU A 1 101 ? -15.059 -1.425 0.185 1.00 84.56 101 GLU A C 1
ATOM 826 O O . GLU A 1 101 ? -15.754 -1.330 1.198 1.00 84.56 101 GLU A O 1
ATOM 831 N N . VAL A 1 102 ? -13.768 -1.078 0.198 1.00 83.38 102 VAL A N 1
ATOM 832 C CA . VAL A 1 102 ? -13.073 -0.616 1.407 1.00 83.38 102 VAL A CA 1
ATOM 833 C C . VAL A 1 102 ? -13.656 0.7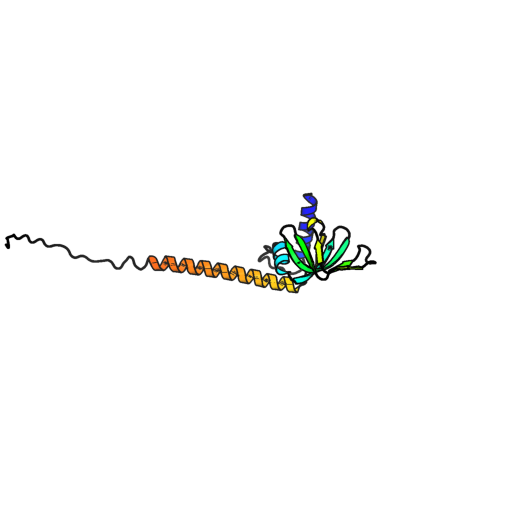10 1.897 1.00 83.38 102 VAL A C 1
ATOM 835 O O . VAL A 1 102 ? -13.734 0.953 3.101 1.00 83.38 102 VAL A O 1
ATOM 838 N N . ILE A 1 103 ? -14.080 1.584 0.982 1.00 81.94 103 ILE A N 1
ATOM 839 C CA . ILE A 1 103 ? -14.631 2.898 1.331 1.00 81.94 103 ILE A CA 1
ATOM 840 C C . ILE A 1 103 ? -15.920 2.730 2.138 1.00 81.94 103 ILE A C 1
ATOM 842 O O . ILE A 1 103 ? -16.152 3.484 3.087 1.00 81.94 103 ILE A O 1
ATOM 846 N N . ASP A 1 104 ? -16.742 1.744 1.791 1.00 81.94 104 ASP A N 1
ATOM 847 C CA . ASP A 1 104 ? -18.005 1.489 2.475 1.00 81.94 104 ASP A CA 1
ATOM 848 C C . ASP A 1 104 ? -17.795 0.827 3.842 1.00 81.94 104 ASP A C 1
ATOM 850 O O . ASP A 1 104 ? -18.345 1.312 4.835 1.00 81.94 104 ASP A O 1
ATOM 854 N N . LEU A 1 105 ? -16.882 -0.147 3.943 1.00 79.38 105 LEU A N 1
ATOM 855 C CA . LEU A 1 105 ? -16.491 -0.768 5.221 1.00 79.38 105 LEU A CA 1
ATOM 856 C C . LEU A 1 105 ? -16.017 0.263 6.253 1.00 79.38 105 LEU A C 1
ATOM 858 O O . LEU A 1 105 ? -16.310 0.190 7.449 1.00 79.38 105 LEU A O 1
ATOM 862 N N . VAL A 1 106 ? -15.289 1.272 5.791 1.00 75.81 106 VAL A N 1
ATOM 863 C CA . VAL A 1 106 ? -14.771 2.321 6.662 1.00 75.81 106 VAL A CA 1
ATOM 864 C C . VAL A 1 106 ? -15.868 3.240 7.192 1.00 75.81 106 VAL A C 1
ATOM 866 O O . VAL A 1 106 ? -15.806 3.674 8.349 1.00 75.81 106 VAL A O 1
ATOM 869 N N . LYS A 1 107 ? -16.885 3.540 6.377 1.00 75.50 107 LYS A N 1
ATOM 870 C CA . LYS A 1 107 ? -18.044 4.321 6.830 1.00 75.50 107 LYS A CA 1
ATOM 871 C C . LYS A 1 107 ? -18.768 3.588 7.956 1.00 75.50 107 LYS A C 1
ATOM 873 O O . LYS A 1 107 ? -19.156 4.230 8.933 1.00 75.50 107 LYS A O 1
ATOM 878 N N . GLU A 1 108 ? -18.907 2.270 7.844 1.00 74.50 108 GLU A N 1
ATOM 879 C CA . GLU A 1 108 ? -19.521 1.431 8.875 1.00 74.50 108 GLU A CA 1
ATOM 880 C C . GLU A 1 108 ? -18.694 1.413 10.171 1.00 74.50 108 GLU A C 1
ATOM 882 O O . GLU A 1 108 ? -19.243 1.661 11.249 1.00 74.50 108 GLU A O 1
ATOM 887 N N . ASP A 1 109 ? -17.369 1.238 10.089 1.00 72.88 109 ASP A N 1
ATOM 888 C CA . ASP A 1 109 ? -16.480 1.215 11.265 1.00 72.88 109 ASP A CA 1
ATOM 889 C C . ASP A 1 109 ? -16.503 2.543 12.054 1.00 72.88 109 ASP A C 1
ATOM 891 O O . ASP A 1 109 ? -16.555 2.554 13.292 1.00 72.88 109 ASP A O 1
ATOM 895 N N . ILE A 1 110 ? -16.543 3.690 11.362 1.00 71.25 110 ILE A N 1
ATOM 896 C CA . ILE A 1 110 ? -16.685 5.002 12.019 1.00 71.25 110 ILE A CA 1
ATOM 897 C C . ILE A 1 110 ? -18.028 5.111 12.750 1.00 71.25 110 ILE A C 1
ATOM 899 O O . ILE A 1 110 ? -18.087 5.623 13.875 1.00 71.25 110 ILE A O 1
ATOM 903 N N . GLN A 1 111 ? -19.113 4.660 12.117 1.00 69.69 111 GLN A N 1
ATOM 904 C CA . GLN A 1 111 ? -20.457 4.730 12.691 1.00 69.69 111 GLN A CA 1
ATOM 905 C C . GLN A 1 111 ? -20.615 3.805 13.902 1.00 69.69 111 GLN A C 1
ATOM 907 O O . GLN A 1 111 ? -21.259 4.182 14.883 1.00 69.69 111 GLN A O 1
ATOM 912 N N . ALA A 1 112 ? -19.999 2.623 13.884 1.00 69.31 112 ALA A N 1
ATOM 913 C CA . ALA A 1 112 ? -19.995 1.715 15.028 1.00 69.31 112 ALA A CA 1
ATOM 914 C C . ALA A 1 112 ? -19.260 2.329 16.236 1.00 69.31 112 ALA A C 1
ATOM 916 O O . ALA A 1 112 ? -19.764 2.323 17.364 1.00 69.31 112 ALA A O 1
ATOM 917 N N . LYS A 1 113 ? -18.095 2.950 16.006 1.00 68.12 113 LYS A N 1
ATOM 918 C CA . LYS A 1 113 ? -17.290 3.574 17.072 1.00 68.12 113 LYS A CA 1
ATOM 919 C C . LYS A 1 113 ? -17.932 4.821 17.682 1.00 68.12 113 LYS A C 1
ATOM 921 O O . LYS A 1 113 ? -17.708 5.092 18.863 1.00 68.12 113 LYS A O 1
ATOM 926 N N . SER A 1 114 ? -18.711 5.588 16.918 1.00 63.72 114 SER A N 1
ATOM 927 C CA . SER A 1 114 ? -19.424 6.763 17.440 1.00 63.72 114 SER A CA 1
ATOM 928 C C . SER A 1 114 ? -20.624 6.374 18.311 1.00 63.72 114 SER A C 1
ATOM 930 O O . SER A 1 114 ? -20.814 6.957 19.380 1.00 63.72 114 SER A O 1
ATOM 932 N N . LYS A 1 115 ? -21.374 5.332 17.927 1.00 64.19 115 LYS A N 1
ATOM 933 C CA . LYS A 1 115 ? -22.496 4.797 18.720 1.00 64.19 115 LYS A CA 1
ATOM 934 C C . LYS A 1 115 ? -22.045 4.260 20.085 1.00 64.19 115 LYS A C 1
ATOM 936 O O . LYS A 1 115 ? -22.673 4.577 21.095 1.00 64.19 115 LYS A O 1
ATOM 941 N N . ASN A 1 116 ? -20.917 3.547 20.139 1.00 61.44 116 ASN A N 1
ATOM 942 C CA . ASN A 1 116 ? -20.388 2.991 21.393 1.00 61.44 116 ASN A CA 1
ATOM 943 C C . ASN A 1 116 ? -19.952 4.065 22.409 1.00 61.44 116 ASN A C 1
ATOM 945 O O . ASN A 1 116 ? -20.110 3.867 23.614 1.00 61.44 116 ASN A O 1
ATOM 949 N N . ARG A 1 117 ? -19.458 5.230 21.960 1.00 60.94 117 ARG A N 1
ATOM 950 C CA . ARG A 1 117 ? -19.100 6.336 22.875 1.00 60.94 117 ARG A CA 1
ATOM 951 C C . ARG A 1 117 ? -20.323 7.004 23.498 1.00 60.94 117 ARG A C 1
ATOM 953 O O . ARG A 1 117 ? -20.296 7.339 24.680 1.00 60.94 117 ARG A O 1
ATOM 960 N N . ASN A 1 118 ? -21.397 7.167 22.726 1.00 58.91 118 ASN A N 1
ATOM 961 C CA . ASN A 1 118 ? -22.615 7.812 23.215 1.00 58.91 118 ASN A CA 1
ATOM 962 C C . ASN A 1 118 ? -23.352 6.944 24.249 1.00 58.91 118 ASN A C 1
ATOM 964 O O . ASN A 1 118 ? -23.914 7.482 25.200 1.00 58.91 118 ASN A O 1
ATOM 968 N N . GLN A 1 119 ? -23.297 5.612 24.128 1.00 60.62 119 GLN A N 1
ATOM 969 C CA . GLN A 1 119 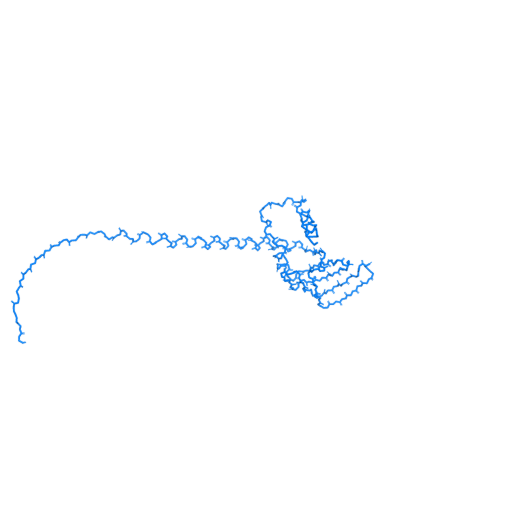? -23.883 4.710 25.128 1.00 60.62 119 GLN A CA 1
ATOM 970 C C . GLN A 1 119 ? -23.107 4.702 26.457 1.00 60.62 119 GLN A C 1
ATOM 972 O O . GLN A 1 119 ? -23.728 4.686 27.521 1.00 60.62 119 GLN A O 1
ATOM 977 N N . GLN A 1 120 ? -21.770 4.798 26.431 1.00 57.62 120 GLN A N 1
ATOM 978 C CA . GLN A 1 120 ? -20.964 4.858 27.661 1.00 57.62 120 GLN A CA 1
ATOM 979 C C . GLN A 1 120 ? -21.183 6.151 28.465 1.00 57.62 120 GLN A C 1
ATOM 981 O O . GLN A 1 120 ? -21.247 6.101 29.694 1.00 57.62 120 GLN A O 1
ATOM 986 N N . GLN A 1 121 ? -21.385 7.298 27.804 1.00 58.38 121 GLN A N 1
ATOM 987 C CA . GLN A 1 121 ? -21.715 8.548 28.508 1.00 58.38 121 GLN A CA 1
ATOM 988 C C . GLN A 1 121 ? -23.118 8.528 29.137 1.00 58.38 121 GLN A C 1
ATOM 990 O O . GLN A 1 121 ? -23.332 9.123 30.194 1.00 58.38 121 GLN A O 1
ATOM 995 N N . GLN A 1 122 ? -24.072 7.805 28.543 1.00 56.59 122 GLN A N 1
ATOM 996 C CA . GLN A 1 122 ? -25.442 7.742 29.061 1.00 56.59 122 GLN A CA 1
ATOM 997 C C . GLN A 1 122 ? -25.584 6.832 30.296 1.00 56.59 122 GLN A C 1
ATOM 999 O O . GLN A 1 122 ? -26.451 7.078 31.136 1.00 56.59 122 GLN A O 1
ATOM 1004 N N . GLN A 1 123 ? -24.713 5.828 30.461 1.00 56.53 123 GLN A N 1
ATOM 1005 C CA . GLN A 1 123 ? -24.673 4.998 31.675 1.00 56.53 123 GLN A CA 1
ATOM 1006 C C . GLN A 1 123 ? -24.001 5.696 32.865 1.00 56.53 123 GLN A C 1
ATOM 1008 O O . GLN A 1 123 ? -24.485 5.556 33.988 1.00 56.53 123 GLN A O 1
ATOM 1013 N N . GLN A 1 124 ? -22.961 6.512 32.651 1.00 54.59 124 GLN A N 1
ATOM 1014 C CA . GLN A 1 124 ? -22.343 7.272 33.750 1.00 54.59 124 GLN A CA 1
ATOM 1015 C C . GLN A 1 124 ? -23.276 8.348 34.326 1.00 54.59 124 GLN A C 1
ATOM 1017 O O . GLN A 1 124 ? -23.325 8.514 35.542 1.00 54.59 124 GLN A O 1
ATOM 1022 N N . ASN A 1 125 ? -24.101 9.003 33.500 1.00 53.22 125 ASN A N 1
ATOM 1023 C CA . ASN A 1 125 ? -25.056 10.007 33.991 1.00 53.22 125 ASN A CA 1
ATOM 1024 C C . ASN A 1 125 ? -26.271 9.423 34.739 1.00 53.22 125 ASN A C 1
ATOM 1026 O O . ASN A 1 125 ? -26.933 10.149 35.481 1.00 53.22 125 ASN A O 1
ATOM 1030 N N . ARG A 1 126 ? -26.572 8.123 34.597 1.00 54.19 126 ARG A N 1
ATOM 1031 C CA . ARG A 1 126 ? -27.647 7.475 35.373 1.00 54.19 126 ARG A CA 1
ATOM 1032 C C . ARG A 1 126 ? -27.228 7.105 36.798 1.00 54.19 126 ARG A C 1
ATOM 1034 O O . ARG A 1 126 ? -28.073 7.155 37.688 1.00 54.19 126 ARG A O 1
ATOM 1041 N N . ASN A 1 127 ? -25.953 6.794 37.042 1.00 52.03 127 ASN A N 1
ATOM 1042 C CA . ASN A 1 127 ? -25.495 6.410 38.384 1.00 52.03 127 ASN A CA 1
ATOM 1043 C C . ASN A 1 127 ? -25.328 7.597 39.346 1.00 52.03 127 ASN A C 1
ATOM 1045 O O . ASN A 1 127 ? -25.504 7.422 40.548 1.00 52.03 127 ASN A O 1
ATOM 1049 N N . THR A 1 128 ? -25.073 8.809 38.848 1.00 55.19 128 THR A N 1
ATOM 1050 C CA . THR A 1 128 ? -24.930 9.998 39.709 1.00 55.19 128 THR A CA 1
ATOM 1051 C C . THR A 1 128 ? -26.279 10.511 40.234 1.00 55.19 128 THR A C 1
ATOM 1053 O O . THR A 1 128 ? -26.377 10.931 41.386 1.00 55.19 128 THR A O 1
ATOM 1056 N N . ASN A 1 129 ? -27.352 10.414 39.437 1.00 48.88 129 ASN A N 1
ATOM 1057 C CA . ASN A 1 129 ? -28.678 10.919 39.825 1.00 48.88 129 ASN A CA 1
ATOM 1058 C C . ASN A 1 129 ? -29.428 10.026 40.827 1.00 48.88 129 ASN A C 1
ATOM 1060 O O . ASN A 1 129 ? -30.318 10.510 41.524 1.00 48.88 129 ASN A O 1
ATOM 1064 N N . ASN A 1 130 ? -29.059 8.749 40.963 1.00 52.22 130 ASN A N 1
ATOM 1065 C CA . ASN A 1 130 ? -29.706 7.852 41.929 1.00 52.22 130 ASN A CA 1
ATOM 1066 C C . ASN A 1 130 ? -29.150 7.979 43.358 1.00 52.22 130 ASN A C 1
ATOM 1068 O O . ASN A 1 130 ? -29.739 7.439 44.291 1.00 52.22 130 ASN A O 1
ATOM 1072 N N . GLN A 1 131 ? -28.050 8.714 43.561 1.00 52.22 131 GLN A N 1
ATOM 1073 C CA . GLN A 1 131 ? -27.451 8.896 44.888 1.00 52.22 131 GLN A CA 1
ATOM 1074 C C . GLN A 1 131 ? -27.951 10.154 45.623 1.00 52.22 131 GLN A C 1
ATOM 1076 O O . GLN A 1 131 ? -27.760 10.272 46.833 1.00 52.22 131 GLN A O 1
ATOM 1081 N N . GLN A 1 132 ? -28.635 11.075 44.931 1.00 51.06 132 GLN A N 1
ATOM 1082 C CA . GLN A 1 132 ? -29.196 12.289 45.543 1.00 51.06 132 GLN A CA 1
ATOM 1083 C C . GLN A 1 132 ? -30.623 12.108 46.087 1.00 51.06 132 GLN A C 1
ATOM 1085 O O . GLN A 1 132 ? -30.995 12.800 47.031 1.00 51.06 132 GLN A O 1
ATOM 1090 N N . ASN A 1 133 ? -31.392 11.128 45.598 1.00 47.41 133 ASN A N 1
ATOM 1091 C CA . ASN A 1 133 ? -32.778 10.914 46.044 1.00 47.41 133 ASN A CA 1
ATOM 1092 C C . ASN A 1 133 ? -32.939 10.089 47.333 1.00 47.41 133 ASN A C 1
ATOM 1094 O O . ASN A 1 133 ? -34.060 9.951 47.811 1.00 47.41 133 ASN A O 1
ATOM 1098 N N . ASN A 1 134 ? -31.856 9.586 47.941 1.00 50.66 134 ASN A N 1
ATOM 1099 C CA . ASN A 1 134 ? -31.943 8.772 49.165 1.00 50.66 134 ASN A CA 1
ATOM 1100 C C . ASN A 1 134 ? -31.409 9.461 50.437 1.00 50.66 134 ASN A C 1
ATOM 1102 O O . ASN A 1 134 ? -31.201 8.808 51.454 1.00 50.66 134 ASN A O 1
ATOM 1106 N N . ARG A 1 135 ? -31.167 10.781 50.405 1.00 49.41 135 ARG A N 1
ATOM 1107 C CA . ARG A 1 135 ? -30.709 11.543 51.587 1.00 49.41 135 ARG A CA 1
ATOM 1108 C C . ARG A 1 135 ? -31.804 12.326 52.313 1.00 49.41 135 ARG A C 1
ATOM 1110 O O . ARG A 1 135 ? -31.499 12.947 53.322 1.00 49.41 135 ARG A O 1
ATOM 1117 N N . ASN A 1 136 ? -33.061 12.279 51.858 1.00 46.88 136 ASN A N 1
ATOM 1118 C CA . ASN A 1 136 ? -34.117 13.144 52.402 1.00 46.88 136 ASN A CA 1
ATOM 1119 C C . ASN A 1 136 ? -35.271 12.429 53.131 1.00 46.88 136 ASN A C 1
ATOM 1121 O O . ASN A 1 136 ? -36.330 13.022 53.311 1.00 46.88 136 ASN A O 1
ATOM 1125 N N . PHE A 1 137 ? -35.076 11.190 53.601 1.00 43.84 137 PHE A N 1
ATOM 1126 C CA . PHE A 1 137 ? -36.077 10.462 54.406 1.00 43.84 137 PHE A CA 1
ATOM 1127 C C . PHE A 1 137 ? -35.628 10.205 55.857 1.00 43.84 137 PHE A C 1
ATOM 1129 O O . PHE A 1 137 ? -35.881 9.153 56.434 1.00 43.84 137 PHE A O 1
ATOM 1136 N N . GLY A 1 138 ? -34.938 11.180 56.456 1.00 40.62 138 GLY A N 1
ATOM 1137 C CA . GLY A 1 138 ? -34.446 11.128 57.837 1.00 40.62 138 GLY A CA 1
ATOM 1138 C C . GLY A 1 138 ? -34.978 12.269 58.698 1.00 40.62 138 GLY A C 1
ATOM 1139 O O . GLY A 1 138 ? -34.202 12.967 59.338 1.00 40.62 138 GLY A O 1
ATOM 1140 N N . GLY A 1 139 ? -36.291 12.508 58.680 1.00 44.84 139 GLY A N 1
ATOM 1141 C CA . GLY A 1 139 ? -36.939 13.494 59.541 1.00 44.84 139 GLY A CA 1
ATOM 1142 C C . GLY A 1 139 ? -37.884 12.840 60.546 1.00 44.84 139 GLY A C 1
ATOM 1143 O O . GLY A 1 139 ? -38.955 12.399 60.145 1.00 44.84 139 GLY A O 1
ATOM 1144 N N . LYS A 1 140 ? -37.518 12.842 61.840 1.00 38.62 140 LYS A N 1
ATOM 1145 C CA . LYS A 1 140 ? -38.309 13.410 62.961 1.00 38.62 140 LYS A CA 1
ATOM 1146 C C . LYS A 1 140 ? -37.875 12.888 64.341 1.00 38.62 140 LYS A C 1
ATOM 1148 O O . LYS A 1 140 ? -38.049 11.723 64.669 1.00 38.62 140 LYS A O 1
ATOM 1153 N N . ASN A 1 141 ? -37.402 13.835 65.154 1.00 39.09 141 ASN A N 1
ATOM 1154 C CA . ASN A 1 141 ? -37.740 14.073 66.562 1.00 39.09 141 ASN A CA 1
ATOM 1155 C C . ASN A 1 141 ? -38.306 12.910 67.398 1.00 39.09 141 ASN A C 1
ATOM 1157 O O . ASN A 1 141 ? -39.472 12.546 67.245 1.00 39.09 141 ASN A O 1
ATOM 1161 N N . ARG A 1 142 ? -37.595 12.576 68.484 1.00 40.84 142 ARG A N 1
ATOM 1162 C CA . ARG A 1 142 ? -38.224 12.521 69.813 1.00 40.84 142 ARG A CA 1
ATOM 1163 C C . ARG A 1 142 ? -37.240 12.904 70.919 1.00 40.84 142 ARG A C 1
ATOM 1165 O O . ARG A 1 142 ? -36.273 12.211 71.205 1.00 40.84 142 ARG A O 1
ATOM 1172 N N . GLN A 1 143 ? -37.522 14.070 71.487 1.00 42.16 143 GLN A N 1
ATOM 1173 C CA . GLN A 1 143 ? -36.938 14.656 72.682 1.00 42.16 143 GLN A CA 1
ATOM 1174 C C . GLN A 1 143 ? -37.253 13.826 73.939 1.00 42.16 143 GLN A C 1
ATOM 1176 O O . GLN A 1 143 ? -38.387 13.402 74.126 1.00 42.16 143 GLN A O 1
ATOM 1181 N N . ASN A 1 144 ? -36.245 13.747 74.814 1.00 40.91 144 ASN A N 1
ATOM 1182 C CA . ASN A 1 144 ? -36.305 14.088 76.241 1.00 40.91 144 ASN A CA 1
ATOM 1183 C C . ASN A 1 144 ? -37.204 13.242 77.170 1.00 40.91 144 ASN A C 1
ATOM 1185 O O . ASN A 1 144 ? -38.422 13.364 77.131 1.00 40.91 144 ASN A O 1
ATOM 1189 N N . GLN A 1 145 ? -36.591 12.528 78.125 1.00 43.50 145 GLN A N 1
ATOM 1190 C CA . GLN A 1 145 ? -36.890 12.717 79.555 1.00 43.50 145 GLN A CA 1
ATOM 1191 C C . GLN A 1 145 ? -35.892 11.980 80.463 1.00 43.50 145 GLN A C 1
ATOM 1193 O O . GLN A 1 145 ? -35.809 10.756 80.493 1.00 43.50 145 GLN A O 1
ATOM 1198 N N . ASN A 1 146 ? -35.176 12.785 81.249 1.00 47.34 146 ASN A N 1
ATOM 1199 C CA . ASN A 1 146 ? -34.582 12.438 82.537 1.00 47.34 146 ASN A CA 1
ATOM 1200 C C . ASN A 1 146 ? -35.504 11.548 83.388 1.00 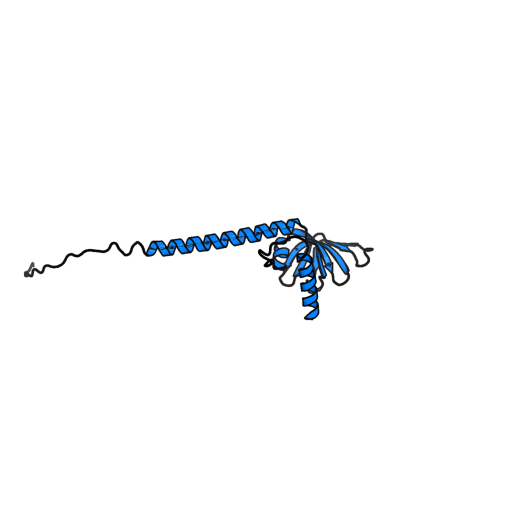47.34 146 ASN A C 1
ATOM 1202 O O . ASN A 1 146 ? -36.661 11.913 83.592 1.00 47.34 146 ASN A O 1
ATOM 1206 N N . ARG A 1 147 ? -34.946 10.519 84.043 1.00 40.72 147 ARG A N 1
ATOM 1207 C CA . ARG A 1 147 ? -35.274 10.196 85.444 1.00 40.72 147 ARG A CA 1
ATOM 1208 C C . ARG A 1 147 ? -34.178 9.363 86.115 1.00 40.72 147 ARG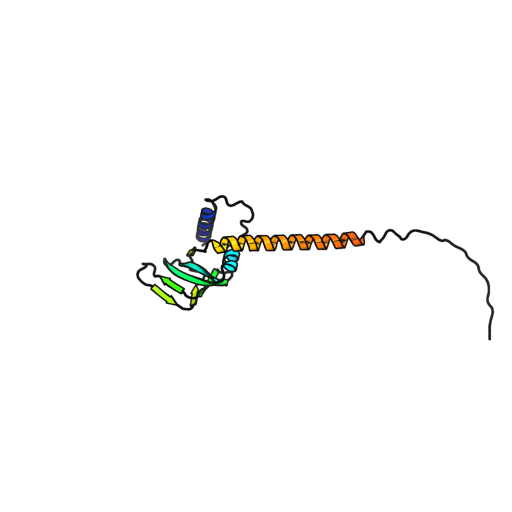 A C 1
ATOM 1210 O O . ARG A 1 147 ? -34.044 8.162 85.932 1.00 40.72 147 ARG A O 1
ATOM 1217 N N . ASN A 1 148 ? -33.428 10.091 86.925 1.00 47.09 148 ASN A N 1
ATOM 1218 C CA . ASN A 1 148 ? -32.651 9.685 88.086 1.00 47.09 148 ASN A CA 1
ATOM 1219 C C . ASN A 1 148 ? -33.361 8.605 88.945 1.00 47.09 148 ASN A C 1
ATOM 1221 O O . ASN A 1 148 ? -34.521 8.824 89.302 1.00 47.09 148 ASN A O 1
ATOM 1225 N N . ARG A 1 149 ? -32.674 7.510 89.329 1.00 42.97 149 ARG A N 1
ATOM 1226 C CA . ARG A 1 149 ? -32.778 6.858 90.663 1.00 42.97 149 ARG A CA 1
ATOM 1227 C C . ARG A 1 149 ? -31.853 5.633 90.829 1.00 42.97 149 ARG A C 1
ATOM 1229 O O . ARG A 1 149 ? -32.092 4.588 90.246 1.00 42.97 149 ARG A O 1
ATOM 1236 N N . ASN A 1 150 ? -30.856 5.818 91.697 1.00 40.53 150 ASN A N 1
ATOM 1237 C CA . ASN A 1 150 ? -30.368 4.950 92.784 1.00 40.53 150 ASN A CA 1
ATOM 1238 C C . ASN A 1 150 ? -30.128 3.430 92.587 1.00 40.53 150 ASN A C 1
ATOM 1240 O O . ASN A 1 150 ? -31.054 2.642 92.437 1.00 40.53 150 ASN A O 1
ATOM 1244 N N . ASN A 1 151 ? -28.850 3.072 92.806 1.00 44.09 151 ASN A N 1
ATOM 1245 C CA . ASN A 1 151 ? -28.266 1.884 93.479 1.00 44.09 151 ASN A CA 1
ATOM 1246 C C . ASN A 1 151 ? -29.160 1.327 94.634 1.00 44.09 151 ASN A C 1
ATOM 1248 O O . ASN A 1 151 ? -29.860 2.155 95.226 1.00 44.09 151 ASN A O 1
ATOM 1252 N N . PRO A 1 152 ? -29.124 0.033 95.065 1.00 53.81 152 PRO A N 1
ATOM 1253 C CA . PRO A 1 152 ? -27.900 -0.678 95.481 1.00 53.81 152 PRO A CA 1
ATOM 1254 C C . PRO A 1 152 ? -27.799 -2.203 95.227 1.00 53.81 152 PRO A C 1
ATOM 1256 O O . PRO A 1 152 ? -28.796 -2.899 95.101 1.00 53.81 152 PRO A O 1
ATOM 1259 N N . ASN A 1 153 ? -26.547 -2.684 95.262 1.00 43.72 153 ASN A N 1
ATOM 1260 C CA . ASN A 1 153 ? -26.050 -4.004 95.690 1.00 43.72 153 ASN A CA 1
ATOM 1261 C C . ASN A 1 153 ? -26.786 -5.284 95.258 1.00 43.72 153 ASN A C 1
ATOM 1263 O O . ASN A 1 153 ? -27.911 -5.546 95.677 1.00 43.72 153 ASN A O 1
ATOM 1267 N N . ASN A 1 154 ? -26.028 -6.228 94.690 1.00 48.00 154 ASN A N 1
ATOM 1268 C CA . ASN A 1 154 ? -26.154 -7.608 95.149 1.00 48.00 154 ASN A CA 1
ATOM 1269 C C . ASN A 1 154 ? -24.810 -8.350 95.126 1.00 48.00 154 ASN A C 1
ATOM 1271 O O . ASN A 1 154 ? -23.938 -8.020 94.327 1.00 48.00 154 ASN A O 1
ATOM 1275 N N . LYS A 1 155 ? -24.700 -9.255 96.101 1.00 42.88 155 LYS A N 1
ATOM 1276 C CA . LYS A 1 155 ? -23.533 -9.965 96.648 1.00 42.88 155 LYS A CA 1
ATOM 1277 C C . LYS A 1 155 ? -22.644 -10.699 95.652 1.00 42.88 155 LYS A C 1
ATOM 1279 O O . LYS A 1 155 ? -23.187 -11.221 94.657 1.00 42.88 155 LYS A O 1
#

Organism: NCBI:txid315576

Radius of gyration: 33.39 Å; chains: 1; bounding box: 49×36×118 Å

Secondary structure (DSSP, 8-state):
-HHHHHHHHHHHHHHTTSS---SS-----HHHHHHHSTT-EEEEEETTS-EEEEEEEEE-TT--EEEEEEEEE-TTSS-EEEEEEEEE-GGGEEEEE--HHHHHHHHHHHHHHHHHHHHHHHHHHHHHHTTTTTSS-------------------